Protein AF-A0A383EV19-F1 (afdb_monomer_lite)

Foldseek 3Di:
DVVVVVVVVVVVVVVVVVVVVVVVLVVVLVVLVVVLVVVVVVCPPVPQCPDPVRVVVNVVSVVVNVVSCVVPVPPPPDPPPPPPPPDD

Secondary structure (DSSP, 8-state):
-HHHHHHHHHHHHHHHHHHHHHHHHHHHHHHHHHHHHHHHHHTTTSTTTSSHHHHHHHHHHHHHHHHHHHHHTTSSSSSSSSSSSS--

Radius of gyration: 21.47 Å; chains: 1; bounding box: 54×37×55 Å

pLDDT: mean 74.53, std 15.3, range [35.62, 93.0]

Organism: NCBI:txid408172

Structure (mmCIF, N/CA/C/O backbone):
data_AF-A0A383EV19-F1
#
_entry.id   AF-A0A383EV19-F1
#
loop_
_atom_site.group_PDB
_atom_site.id
_atom_site.type_symbol
_atom_site.label_atom_id
_atom_site.label_alt_id
_atom_site.label_comp_id
_atom_site.label_asym_id
_atom_site.label_entity_id
_atom_site.label_seq_id
_atom_site.pdbx_PDB_ins_code
_atom_site.Cartn_x
_atom_site.Cartn_y
_atom_site.Cartn_z
_atom_site.occupancy
_atom_site.B_iso_or_equiv
_atom_site.auth_seq_id
_atom_site.auth_comp_id
_atom_site.auth_asym_id
_atom_site.auth_atom_id
_atom_site.pdbx_PDB_model_num
ATOM 1 N N . PHE A 1 1 ? 22.241 -5.663 -34.495 1.00 66.25 1 PHE A N 1
ATOM 2 C CA . PHE A 1 1 ? 22.402 -4.304 -33.940 1.00 66.25 1 PHE A CA 1
ATOM 3 C C . PHE A 1 1 ? 21.049 -3.648 -33.654 1.00 66.25 1 PHE A C 1
ATOM 5 O O . PHE A 1 1 ? 20.732 -3.467 -32.492 1.00 66.25 1 PHE A O 1
ATOM 12 N N . LEU A 1 2 ? 20.193 -3.399 -34.657 1.00 70.62 2 LEU A N 1
ATOM 13 C CA . LEU A 1 2 ? 18.867 -2.775 -34.457 1.00 70.62 2 LEU A CA 1
ATOM 14 C C . LEU A 1 2 ? 17.942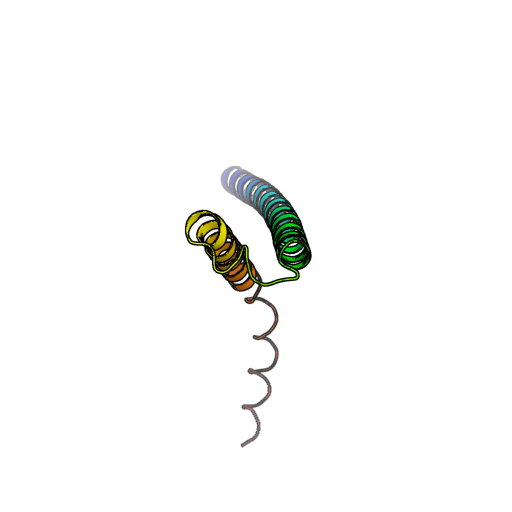 -3.525 -33.478 1.00 70.62 2 LEU A C 1
ATOM 16 O O . LEU A 1 2 ? 17.320 -2.896 -32.629 1.00 70.62 2 LEU A O 1
ATOM 20 N N . PHE A 1 3 ? 17.908 -4.860 -33.537 1.00 74.06 3 PHE A N 1
ATOM 21 C CA . PHE A 1 3 ? 17.101 -5.665 -32.611 1.00 74.06 3 PHE A CA 1
ATOM 22 C C . PHE A 1 3 ? 17.526 -5.523 -31.143 1.00 74.06 3 PHE A C 1
ATOM 24 O O . PHE A 1 3 ? 16.664 -5.487 -30.270 1.00 74.06 3 PHE A O 1
ATOM 31 N N . SER A 1 4 ? 18.828 -5.389 -30.852 1.00 80.94 4 SER A N 1
ATOM 32 C CA . SER A 1 4 ? 19.281 -5.253 -29.461 1.00 80.94 4 SER A CA 1
ATOM 33 C C . SER A 1 4 ? 18.996 -3.855 -28.917 1.00 80.94 4 SER A C 1
ATOM 35 O O . SER A 1 4 ? 18.574 -3.733 -27.778 1.00 80.94 4 SER A O 1
ATOM 37 N N . VAL A 1 5 ? 19.135 -2.811 -29.741 1.00 83.75 5 VAL A N 1
ATOM 38 C CA . VAL A 1 5 ? 18.784 -1.433 -29.355 1.00 83.75 5 VAL A CA 1
ATOM 39 C C . VAL A 1 5 ? 17.280 -1.303 -29.099 1.00 83.75 5 VAL A C 1
ATOM 41 O O . VAL A 1 5 ? 16.880 -0.705 -28.102 1.00 83.75 5 VAL A O 1
ATOM 44 N N . GLY A 1 6 ? 16.447 -1.917 -29.948 1.00 85.31 6 GLY A N 1
ATOM 45 C CA . GLY A 1 6 ? 15.000 -1.980 -29.737 1.00 85.31 6 GLY A CA 1
ATOM 46 C C . GLY A 1 6 ? 14.631 -2.713 -28.445 1.00 85.31 6 GLY A C 1
ATOM 47 O O . GLY A 1 6 ? 13.842 -2.201 -27.656 1.00 85.31 6 GLY A O 1
ATOM 48 N N . SER A 1 7 ? 15.261 -3.862 -28.180 1.00 87.00 7 SER A N 1
ATOM 49 C CA . SER A 1 7 ? 15.052 -4.617 -26.938 1.00 87.00 7 SER A CA 1
ATOM 50 C C . SER A 1 7 ? 15.435 -3.805 -25.697 1.00 87.00 7 SER A C 1
ATOM 52 O O . SER A 1 7 ? 14.668 -3.754 -24.740 1.00 87.00 7 SER A O 1
ATOM 54 N N . THR A 1 8 ? 16.585 -3.126 -25.709 1.00 90.12 8 THR A N 1
ATOM 55 C CA . THR A 1 8 ? 17.026 -2.287 -24.585 1.00 90.12 8 THR A CA 1
ATOM 56 C C . THR A 1 8 ? 16.078 -1.111 -24.344 1.00 90.12 8 THR A C 1
ATOM 58 O O . THR A 1 8 ? 15.759 -0.807 -23.196 1.00 90.12 8 THR A O 1
ATOM 61 N N . ALA A 1 9 ? 15.576 -0.471 -25.404 1.00 91.00 9 ALA A N 1
ATOM 62 C CA . ALA A 1 9 ? 14.614 0.624 -25.285 1.00 91.00 9 ALA A CA 1
ATOM 63 C C . ALA A 1 9 ? 13.270 0.162 -24.693 1.00 91.00 9 ALA A C 1
ATOM 65 O O . ALA A 1 9 ? 12.695 0.861 -23.857 1.00 91.00 9 ALA A O 1
ATOM 66 N N . LEU A 1 10 ? 12.793 -1.028 -25.077 1.00 89.69 10 LEU A N 1
ATOM 67 C CA . LEU A 1 10 ? 11.584 -1.630 -24.505 1.00 89.69 10 LEU A CA 1
ATOM 68 C C . LEU A 1 10 ? 11.754 -1.935 -23.015 1.00 89.69 10 LEU A C 1
ATOM 70 O O . LEU A 1 10 ? 10.863 -1.619 -22.226 1.00 89.69 10 LEU A O 1
ATOM 74 N N . VAL A 1 11 ? 12.901 -2.495 -22.620 1.00 90.69 11 VAL A N 1
ATOM 75 C CA . VAL A 1 11 ? 13.219 -2.759 -21.208 1.00 90.69 11 VAL A CA 1
ATOM 76 C C . VAL A 1 11 ? 13.273 -1.453 -20.414 1.00 90.69 11 VAL A C 1
ATOM 78 O O . VAL A 1 11 ? 12.634 -1.352 -19.371 1.00 90.69 11 VAL A O 1
ATOM 81 N N . TYR A 1 12 ? 13.943 -0.421 -20.935 1.00 93.00 12 TYR A N 1
ATOM 82 C CA . TYR A 1 12 ? 14.014 0.897 -20.295 1.00 93.00 12 TYR A CA 1
ATOM 83 C C . TYR A 1 12 ? 12.631 1.534 -20.098 1.00 93.00 12 TYR A C 1
ATOM 85 O O . TYR A 1 12 ? 12.311 2.030 -19.017 1.00 93.00 12 TYR A O 1
ATOM 93 N N . PHE A 1 13 ? 11.785 1.499 -21.130 1.00 92.62 13 PHE A N 1
ATOM 94 C CA . PHE A 1 13 ? 10.428 2.030 -21.038 1.00 92.62 13 PHE A CA 1
ATOM 95 C C . PHE A 1 13 ? 9.570 1.240 -20.041 1.00 92.62 13 PHE A C 1
ATOM 97 O O . PHE A 1 13 ? 8.815 1.833 -19.270 1.00 92.62 13 PHE A O 1
ATOM 104 N N . SER A 1 14 ? 9.722 -0.086 -20.017 1.00 91.06 14 SER A N 1
ATOM 105 C CA . SER A 1 14 ? 9.007 -0.962 -19.085 1.00 91.06 14 SER A CA 1
ATOM 106 C C . SER A 1 14 ? 9.419 -0.699 -17.636 1.00 91.06 14 SER A C 1
ATOM 108 O O . SER A 1 14 ? 8.547 -0.504 -16.797 1.00 91.06 14 SER A O 1
ATOM 110 N N . LEU A 1 15 ? 10.723 -0.584 -17.356 1.00 88.50 15 LEU A N 1
ATOM 111 C CA . LEU A 1 15 ? 11.258 -0.215 -16.037 1.00 88.50 15 LEU A CA 1
ATOM 112 C C . LEU A 1 15 ? 10.710 1.132 -15.561 1.00 88.50 15 LEU A C 1
ATOM 114 O O . LEU A 1 15 ? 10.221 1.251 -14.441 1.00 88.50 15 LEU A O 1
ATOM 118 N N . ARG A 1 16 ? 10.718 2.143 -16.438 1.00 90.62 16 ARG A N 1
ATOM 119 C CA . ARG A 1 16 ? 10.158 3.459 -16.112 1.00 90.62 16 ARG A CA 1
ATOM 120 C C . ARG A 1 16 ? 8.676 3.373 -15.745 1.00 90.62 16 ARG A C 1
ATOM 122 O O . ARG A 1 16 ? 8.245 4.055 -14.821 1.00 90.62 16 ARG A O 1
ATOM 129 N N . ARG A 1 17 ? 7.906 2.555 -16.463 1.00 89.62 17 ARG A N 1
ATOM 130 C CA . ARG A 1 17 ? 6.477 2.359 -16.206 1.00 89.62 17 ARG A CA 1
ATOM 131 C C . ARG A 1 17 ? 6.218 1.576 -14.914 1.00 89.62 17 ARG A C 1
ATOM 133 O O . ARG A 1 17 ? 5.270 1.904 -14.213 1.00 89.62 17 ARG A O 1
ATOM 140 N N . ILE A 1 18 ? 7.063 0.602 -14.578 1.00 89.50 18 ILE A N 1
ATOM 141 C CA . ILE A 1 18 ? 6.997 -0.132 -13.303 1.00 89.50 18 ILE A CA 1
ATOM 142 C C . ILE A 1 18 ? 7.222 0.822 -12.126 1.00 89.50 18 ILE A C 1
ATOM 144 O O . ILE A 1 18 ? 6.365 0.889 -11.253 1.00 89.50 18 ILE A O 1
ATOM 148 N N . ASN A 1 19 ? 8.272 1.648 -12.162 1.00 86.06 19 ASN A N 1
ATOM 149 C CA . ASN A 1 19 ? 8.539 2.629 -11.097 1.00 86.06 19 ASN A CA 1
ATOM 150 C C . ASN A 1 19 ? 7.385 3.633 -10.913 1.00 86.06 19 ASN A C 1
ATOM 152 O O . ASN A 1 19 ? 7.114 4.093 -9.808 1.00 86.06 19 ASN A O 1
ATOM 156 N N . GLN A 1 20 ? 6.684 3.988 -11.996 1.00 85.88 20 GLN A N 1
ATOM 157 C CA . GLN A 1 20 ? 5.481 4.821 -11.900 1.00 85.88 20 GLN A CA 1
ATOM 158 C C . GLN A 1 20 ? 4.340 4.098 -11.177 1.00 85.88 20 GLN A C 1
ATOM 160 O O . GLN A 1 20 ? 3.652 4.718 -10.372 1.00 85.88 20 GLN A O 1
ATOM 165 N N . TYR A 1 21 ? 4.130 2.810 -11.458 1.00 88.12 21 TYR A N 1
ATOM 166 C CA . TYR A 1 21 ? 3.112 2.022 -10.767 1.00 88.12 21 TYR A CA 1
ATOM 167 C C . TYR A 1 21 ? 3.441 1.813 -9.295 1.00 88.12 21 TYR A C 1
ATOM 169 O O . TYR A 1 21 ? 2.543 1.945 -8.474 1.00 88.12 21 TYR A O 1
ATOM 177 N N . GLU A 1 22 ? 4.703 1.572 -8.954 1.00 85.88 22 GLU A N 1
ATOM 178 C CA . GLU A 1 22 ? 5.156 1.483 -7.565 1.00 85.88 22 GLU A CA 1
ATOM 179 C C . GLU A 1 22 ? 4.802 2.754 -6.778 1.00 85.88 22 GLU A C 1
ATOM 181 O O . GLU A 1 22 ? 4.143 2.677 -5.743 1.00 85.88 22 GLU A O 1
ATOM 186 N N . GLY A 1 23 ? 5.118 3.933 -7.327 1.00 86.62 23 GLY A N 1
ATOM 187 C CA . GLY A 1 23 ? 4.755 5.210 -6.707 1.00 86.62 23 GLY A CA 1
ATOM 188 C C . GLY A 1 23 ? 3.244 5.388 -6.514 1.00 86.62 23 GLY A C 1
ATOM 189 O O . GLY A 1 23 ? 2.812 5.842 -5.456 1.00 86.62 23 GLY A O 1
ATOM 190 N N . LEU A 1 24 ? 2.432 4.984 -7.499 1.00 88.62 24 LEU A N 1
ATOM 191 C CA . LEU A 1 24 ? 0.970 5.026 -7.378 1.00 88.62 24 LEU A CA 1
ATOM 192 C C . LEU A 1 24 ? 0.459 4.077 -6.287 1.00 88.62 24 LEU A C 1
ATOM 194 O O . LEU A 1 24 ? -0.423 4.455 -5.522 1.00 88.62 24 LEU A O 1
ATOM 198 N N . ILE A 1 25 ? 0.999 2.860 -6.200 1.00 86.62 25 ILE A N 1
ATOM 199 C CA . ILE A 1 25 ? 0.584 1.873 -5.193 1.00 86.62 25 ILE A CA 1
ATOM 200 C C . ILE A 1 25 ? 0.929 2.376 -3.783 1.00 86.62 25 ILE A C 1
ATOM 202 O O . ILE A 1 25 ? 0.089 2.278 -2.890 1.00 86.62 25 ILE A O 1
ATOM 206 N N . ILE A 1 26 ? 2.106 2.983 -3.593 1.00 87.62 26 ILE A N 1
ATOM 207 C CA . ILE A 1 26 ? 2.503 3.601 -2.316 1.00 87.62 26 ILE A CA 1
ATOM 208 C C . ILE A 1 26 ? 1.545 4.743 -1.935 1.00 87.62 26 ILE A C 1
ATOM 210 O O . ILE A 1 26 ? 1.116 4.847 -0.785 1.00 87.62 26 ILE A O 1
ATOM 214 N N . GLU A 1 27 ? 1.165 5.599 -2.887 1.00 88.25 27 GLU A N 1
ATOM 215 C CA . GLU A 1 27 ? 0.189 6.668 -2.639 1.00 88.25 27 GLU A CA 1
ATOM 216 C C . GLU A 1 27 ? -1.181 6.102 -2.228 1.00 88.25 27 GLU A C 1
ATOM 218 O O . GLU A 1 27 ? -1.774 6.562 -1.249 1.00 88.25 27 GLU A O 1
ATOM 223 N N . PHE A 1 28 ? -1.649 5.050 -2.907 1.00 87.19 28 PHE A N 1
ATOM 224 C CA . PHE A 1 28 ? -2.876 4.344 -2.532 1.00 87.19 28 PHE A CA 1
ATOM 225 C C . PHE A 1 28 ? -2.801 3.738 -1.126 1.00 87.19 28 PHE A C 1
ATOM 227 O O . PHE A 1 28 ? -3.763 3.872 -0.367 1.00 87.19 28 PHE A O 1
ATOM 234 N N . GLN A 1 29 ? -1.675 3.126 -0.750 1.00 85.25 29 GLN A N 1
ATOM 235 C CA . GLN A 1 29 ? -1.470 2.579 0.593 1.00 85.25 29 GLN A CA 1
ATOM 236 C C . GLN A 1 29 ? -1.583 3.663 1.667 1.00 85.25 29 GLN A C 1
ATOM 238 O O . GLN A 1 29 ? -2.328 3.486 2.629 1.00 85.25 29 GLN A O 1
ATOM 243 N N . ASN A 1 30 ? -0.941 4.816 1.460 1.00 87.12 30 ASN A N 1
ATOM 244 C CA . ASN A 1 30 ? -1.026 5.949 2.385 1.00 87.12 30 ASN A CA 1
ATOM 245 C C . ASN A 1 30 ? -2.464 6.474 2.532 1.00 87.12 30 ASN A C 1
ATOM 247 O O . ASN A 1 30 ? -2.909 6.781 3.641 1.00 87.12 30 ASN A O 1
ATOM 251 N N . ILE A 1 31 ? -3.212 6.567 1.426 1.00 87.94 31 ILE A N 1
ATOM 252 C CA . ILE A 1 31 ? -4.620 6.993 1.444 1.00 87.94 31 ILE A CA 1
ATOM 253 C C . ILE A 1 31 ? -5.473 5.999 2.237 1.00 87.94 31 ILE A C 1
ATOM 255 O O . ILE A 1 31 ? -6.299 6.418 3.049 1.00 87.94 31 ILE A O 1
ATOM 259 N N . ILE A 1 32 ? -5.273 4.698 2.025 1.00 84.75 32 ILE A N 1
ATOM 260 C CA . ILE A 1 32 ? -6.018 3.644 2.720 1.00 84.75 32 ILE A CA 1
ATOM 261 C C . ILE A 1 32 ? -5.674 3.625 4.204 1.00 84.75 32 ILE A C 1
ATOM 263 O O . ILE A 1 32 ? -6.581 3.600 5.027 1.00 84.75 32 ILE A O 1
ATOM 267 N N . GLU A 1 33 ? -4.400 3.722 4.574 1.00 84.75 33 GLU A N 1
ATOM 268 C CA . GLU A 1 33 ? -3.982 3.783 5.975 1.00 84.75 33 GLU A CA 1
ATOM 269 C C . GLU A 1 33 ? -4.566 5.012 6.688 1.00 84.75 33 GLU A C 1
ATOM 271 O O . GLU A 1 33 ? -5.083 4.914 7.811 1.00 84.75 33 GLU A O 1
ATOM 276 N N . PHE A 1 34 ? -4.556 6.166 6.017 1.00 87.56 34 PHE A N 1
ATOM 277 C CA . PHE A 1 34 ? -5.191 7.378 6.521 1.00 87.56 34 PHE A CA 1
ATOM 278 C C . PHE A 1 34 ? -6.704 7.201 6.683 1.00 87.56 34 PHE A C 1
ATOM 280 O O . PHE A 1 34 ? -7.247 7.542 7.739 1.00 87.56 34 PHE A O 1
ATOM 287 N N . ALA A 1 35 ? -7.385 6.644 5.678 1.00 82.75 35 ALA A N 1
ATOM 288 C CA . ALA A 1 35 ? -8.815 6.359 5.730 1.00 82.75 35 ALA A CA 1
ATOM 289 C C . ALA A 1 35 ? -9.146 5.389 6.873 1.00 82.75 35 ALA A C 1
ATOM 291 O O . ALA A 1 35 ? -10.036 5.682 7.667 1.00 82.75 35 ALA A O 1
ATOM 292 N N . THR A 1 36 ? -8.375 4.310 7.040 1.00 81.38 36 THR A N 1
ATOM 293 C CA . THR A 1 36 ? -8.539 3.328 8.122 1.00 81.38 36 THR A CA 1
ATOM 294 C C . THR A 1 36 ? -8.378 3.998 9.478 1.0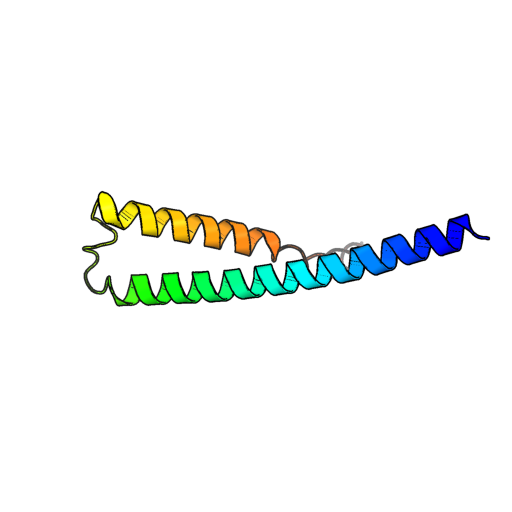0 81.38 36 THR A C 1
ATOM 296 O O . THR A 1 36 ? -9.193 3.806 10.381 1.00 81.38 36 THR A O 1
ATOM 299 N N . THR A 1 37 ? -7.348 4.829 9.629 1.00 83.56 37 THR A N 1
ATOM 300 C CA . THR A 1 37 ? -7.084 5.554 10.876 1.00 83.56 37 THR A CA 1
ATOM 301 C C . THR A 1 37 ? -8.209 6.536 11.192 1.00 83.56 37 THR A C 1
ATOM 303 O O . THR A 1 37 ? -8.662 6.614 12.334 1.00 83.56 37 THR A O 1
ATOM 306 N N . LYS A 1 38 ? -8.704 7.267 10.188 1.00 82.50 38 LYS A N 1
ATOM 307 C CA . LYS A 1 38 ? -9.819 8.206 10.351 1.00 82.50 38 LYS A CA 1
ATOM 308 C C . LYS A 1 38 ? -11.134 7.504 10.649 1.00 82.50 38 LYS A C 1
ATOM 310 O O . LYS A 1 38 ? -11.848 7.951 11.540 1.00 82.50 38 LYS A O 1
ATOM 315 N N . MET A 1 39 ? -11.428 6.402 9.973 1.00 74.38 39 MET A N 1
ATOM 316 C CA . MET A 1 39 ? -12.624 5.604 10.230 1.00 74.38 39 MET A CA 1
ATOM 317 C C . MET A 1 39 ? -12.612 5.029 11.650 1.00 74.38 39 MET A C 1
ATOM 319 O O . MET A 1 39 ? -13.601 5.177 12.360 1.00 74.38 39 MET A O 1
ATOM 323 N N . LYS A 1 40 ? -11.471 4.511 12.129 1.00 76.81 40 LYS A N 1
ATOM 324 C CA . LYS A 1 40 ? -11.305 4.083 13.532 1.00 76.81 40 LYS A CA 1
ATOM 325 C C . LYS A 1 40 ? -11.472 5.230 14.537 1.00 76.81 40 LYS A C 1
ATOM 327 O O . LYS A 1 40 ? -12.031 5.030 15.607 1.00 76.81 40 LYS A O 1
ATOM 332 N N . GLN A 1 41 ? -10.998 6.438 14.212 1.00 78.19 41 GLN A N 1
ATOM 333 C CA . GLN A 1 41 ? -11.200 7.627 15.058 1.00 78.19 41 GLN A CA 1
ATOM 334 C C . GLN A 1 41 ? -12.673 8.052 15.126 1.00 78.19 41 GLN A C 1
ATOM 336 O O . GLN A 1 41 ? -13.141 8.476 16.182 1.00 78.19 41 GLN A O 1
ATOM 341 N N . VAL A 1 42 ? -13.392 7.970 14.004 1.00 73.25 42 VAL A N 1
ATOM 342 C CA . VAL A 1 42 ? -14.830 8.268 13.933 1.00 73.25 42 VAL A CA 1
ATOM 343 C C . VAL A 1 42 ? -15.637 7.203 14.679 1.00 73.25 42 VAL A C 1
ATOM 345 O O . VAL A 1 42 ? -16.614 7.538 15.350 1.00 73.25 42 VAL A O 1
ATOM 348 N N . ASP A 1 43 ? -15.182 5.951 14.662 1.00 69.38 43 ASP A N 1
ATOM 349 C CA . ASP A 1 43 ? -15.776 4.844 15.409 1.00 69.38 43 ASP A CA 1
ATOM 350 C C . ASP A 1 43 ? -15.290 4.746 16.869 1.00 69.38 43 ASP A C 1
ATOM 352 O O . ASP A 1 43 ? -14.996 3.680 17.400 1.00 69.38 43 ASP A O 1
ATOM 356 N N . ALA A 1 44 ? -15.247 5.874 17.583 1.00 66.56 44 ALA A N 1
ATOM 357 C CA . ALA A 1 44 ? -14.817 5.928 18.987 1.00 66.56 44 ALA A CA 1
ATOM 358 C C . ALA A 1 44 ? -15.730 5.154 19.974 1.00 66.56 44 ALA A C 1
ATOM 360 O O . ALA A 1 44 ? -15.409 5.050 21.159 1.00 66.56 44 ALA A O 1
ATOM 361 N N . LYS A 1 45 ? -16.883 4.648 19.515 1.00 65.00 45 LYS A N 1
ATOM 362 C CA . LYS A 1 45 ? -17.863 3.882 20.308 1.00 65.00 45 LYS A CA 1
ATOM 363 C C . LYS A 1 45 ? -18.162 2.474 19.762 1.00 65.00 45 LYS A C 1
ATOM 365 O O . LYS A 1 45 ? -18.949 1.778 20.398 1.00 65.00 45 LYS A O 1
ATOM 370 N N . GLY A 1 46 ? -17.570 2.051 18.640 1.00 65.00 46 GLY A N 1
ATOM 371 C CA . GLY A 1 46 ? -17.817 0.728 18.040 1.00 65.00 46 GLY A CA 1
ATOM 372 C C . GLY A 1 46 ? -19.195 0.569 17.382 1.00 65.00 46 GLY A C 1
ATOM 373 O O . GLY A 1 46 ? -19.640 -0.553 17.137 1.00 65.00 46 GLY A O 1
ATOM 374 N N . HIS A 1 47 ? -19.914 1.673 17.157 1.00 66.94 47 HIS A N 1
ATOM 375 C CA . HIS A 1 47 ? -21.266 1.648 16.595 1.00 66.94 47 HIS A CA 1
ATOM 376 C C . HIS A 1 47 ? -21.267 1.526 15.072 1.00 66.94 47 HIS A C 1
ATOM 378 O O . HIS A 1 47 ? -22.220 0.969 14.544 1.00 66.94 47 HIS A O 1
ATOM 384 N N . TYR A 1 48 ? -20.231 2.015 14.387 1.00 66.19 48 TYR A N 1
ATOM 385 C CA . TYR A 1 48 ? -20.152 1.965 12.924 1.00 66.19 48 TYR A CA 1
ATOM 386 C C . TYR A 1 48 ? -19.500 0.673 12.419 1.00 66.19 48 TYR A C 1
ATOM 388 O O . TYR A 1 48 ? -19.856 0.186 11.355 1.00 66.19 48 TYR A O 1
ATOM 396 N N . GLU A 1 49 ? -18.579 0.070 13.178 1.00 64.25 49 GLU A N 1
ATOM 397 C CA . GLU A 1 49 ? -18.047 -1.258 12.831 1.00 64.25 49 GLU A CA 1
ATOM 398 C C . GLU A 1 49 ? -19.098 -2.368 13.019 1.00 64.25 49 GLU A C 1
ATOM 400 O O . GLU A 1 49 ? -19.119 -3.337 12.264 1.00 64.25 49 GLU A O 1
ATOM 405 N N . SER A 1 50 ? -19.991 -2.216 14.005 1.00 70.12 50 SER A N 1
ATOM 406 C CA . SER A 1 50 ? -21.030 -3.211 14.330 1.00 70.12 50 SER A CA 1
ATOM 407 C C . SER A 1 50 ? -22.321 -3.065 13.513 1.00 70.12 50 SER A C 1
ATOM 409 O O . SER A 1 50 ? -23.209 -3.910 13.627 1.00 70.12 50 SER A O 1
ATOM 411 N N . ASP A 1 51 ? -22.454 -1.976 12.760 1.00 75.19 51 ASP A N 1
ATOM 412 C CA . ASP A 1 51 ? -23.593 -1.694 11.890 1.00 75.19 51 ASP A CA 1
ATOM 413 C C . ASP A 1 51 ? -23.400 -2.398 10.538 1.00 75.19 51 ASP A C 1
ATOM 415 O O . ASP A 1 51 ? -22.300 -2.415 9.989 1.00 75.19 51 ASP A O 1
ATOM 419 N N . ASP A 1 52 ? -24.443 -3.032 10.010 1.00 62.84 52 ASP A N 1
ATOM 420 C CA . ASP A 1 52 ? -24.329 -3.936 8.860 1.00 62.84 52 ASP A CA 1
ATOM 421 C C . ASP A 1 52 ? -24.088 -3.191 7.535 1.00 62.84 52 ASP A C 1
ATOM 423 O O . ASP A 1 52 ? -23.364 -3.690 6.667 1.00 62.84 52 ASP A O 1
ATOM 427 N N . GLU A 1 53 ? -24.610 -1.970 7.403 1.00 70.50 53 GLU A N 1
ATOM 428 C CA . GLU A 1 53 ? -24.398 -1.107 6.237 1.00 70.50 53 GLU A CA 1
ATOM 429 C C . GLU A 1 53 ? -23.012 -0.443 6.240 1.00 70.50 53 GLU A C 1
ATOM 431 O O . GLU A 1 53 ? -22.369 -0.330 5.191 1.00 70.50 53 GLU A O 1
ATOM 436 N N . THR A 1 54 ? -22.526 -0.006 7.408 1.00 70.44 54 THR A N 1
ATOM 437 C CA . THR A 1 54 ? -21.255 0.732 7.518 1.00 70.44 54 THR A CA 1
ATOM 438 C C . THR A 1 54 ? -20.050 -0.158 7.846 1.00 70.44 54 THR A C 1
ATOM 440 O O . THR A 1 54 ? -18.948 0.119 7.364 1.00 70.44 54 THR A O 1
ATOM 443 N N . GLY A 1 55 ? -20.248 -1.293 8.520 1.00 69.62 55 GLY A N 1
ATOM 444 C CA . GLY A 1 55 ? -19.227 -2.303 8.821 1.00 69.62 55 GLY A CA 1
ATOM 445 C C . GLY A 1 55 ? -18.689 -3.028 7.582 1.00 69.62 55 GLY A C 1
ATOM 446 O O . GLY A 1 55 ? -17.505 -3.371 7.528 1.00 69.62 55 GLY A O 1
ATOM 447 N N . PHE A 1 56 ? -19.499 -3.163 6.522 1.00 78.25 56 PHE A N 1
ATOM 448 C CA . PHE A 1 56 ? -19.037 -3.676 5.224 1.00 78.25 56 PHE A CA 1
ATOM 449 C C . PHE A 1 56 ? -17.871 -2.847 4.651 1.00 78.25 56 PHE A C 1
ATOM 451 O O . PHE A 1 56 ? -16.900 -3.408 4.140 1.00 78.25 56 PHE A O 1
ATOM 458 N N . PHE A 1 57 ? -17.913 -1.515 4.789 1.00 77.81 57 PHE A N 1
ATOM 459 C CA . PHE A 1 57 ? -16.834 -0.638 4.319 1.00 77.81 57 PHE A CA 1
ATOM 460 C C . PHE A 1 57 ? -15.549 -0.805 5.136 1.00 77.81 57 PHE A C 1
ATOM 462 O O . PHE A 1 57 ? -14.459 -0.751 4.565 1.00 77.81 57 PHE A O 1
ATOM 469 N N . PHE A 1 58 ? -15.657 -1.045 6.448 1.00 74.81 58 PHE A N 1
ATOM 470 C CA . PHE A 1 58 ? -14.502 -1.332 7.303 1.00 74.81 58 PHE A CA 1
ATOM 471 C C . PHE A 1 58 ? -13.806 -2.626 6.890 1.00 74.81 58 PHE A C 1
ATOM 473 O O . PHE A 1 58 ? -12.582 -2.640 6.744 1.00 74.81 58 PHE A O 1
ATOM 480 N N . GLN A 1 59 ? -14.581 -3.689 6.660 1.00 79.88 59 GLN A N 1
ATOM 481 C CA . GLN A 1 59 ? -14.025 -4.965 6.227 1.00 79.88 59 GLN A CA 1
ATOM 482 C C . GLN A 1 59 ? -13.352 -4.828 4.860 1.00 79.88 59 GLN A C 1
ATOM 484 O O . GLN A 1 59 ? -12.206 -5.235 4.699 1.00 79.88 59 GLN A O 1
ATOM 489 N N . GLN A 1 60 ? -14.002 -4.158 3.905 1.00 81.75 60 GLN A N 1
ATOM 490 C CA . GLN A 1 60 ? -13.434 -3.992 2.572 1.00 81.75 60 GLN A CA 1
ATOM 491 C C . GLN A 1 60 ? -12.138 -3.170 2.582 1.00 81.75 60 GLN A C 1
ATOM 493 O O . GLN A 1 60 ? -11.197 -3.502 1.862 1.00 81.75 60 GLN A O 1
ATOM 498 N N . LEU A 1 61 ? -12.065 -2.115 3.399 1.00 82.69 61 LEU A N 1
ATOM 499 C CA . LEU A 1 61 ? -10.860 -1.299 3.551 1.00 82.69 61 LEU A CA 1
ATOM 500 C C . LEU A 1 61 ? -9.714 -2.098 4.188 1.00 82.69 61 LEU A C 1
ATOM 502 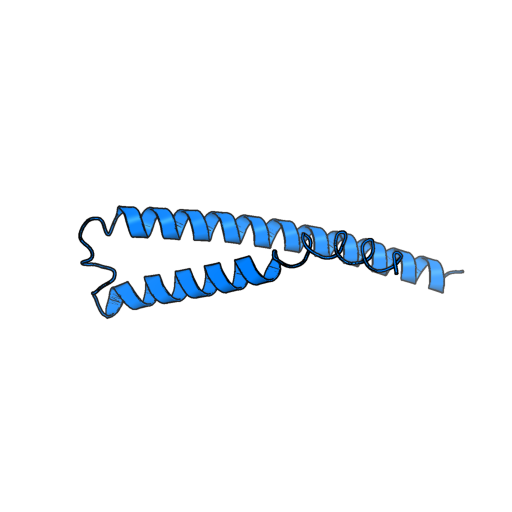O O . LEU A 1 61 ? -8.565 -1.980 3.759 1.00 82.69 61 LEU A O 1
ATOM 506 N N . LYS A 1 62 ? -10.036 -2.940 5.175 1.00 82.12 62 LYS A N 1
ATOM 507 C CA . LYS A 1 62 ? -9.082 -3.842 5.824 1.00 82.12 62 LYS A CA 1
ATOM 508 C C . LYS A 1 62 ? -8.551 -4.899 4.856 1.00 82.12 62 LYS A C 1
ATOM 510 O O . LYS A 1 62 ? -7.343 -5.100 4.804 1.00 82.12 62 LYS A O 1
ATOM 515 N N . ASP A 1 63 ? -9.416 -5.492 4.038 1.00 85.00 63 ASP A N 1
ATOM 516 C CA . ASP A 1 63 ? -9.016 -6.468 3.020 1.00 85.00 63 ASP A CA 1
ATOM 517 C C . ASP A 1 63 ? -8.059 -5.839 1.994 1.00 85.00 63 ASP A C 1
ATOM 519 O O . ASP A 1 63 ? -7.054 -6.441 1.619 1.00 85.00 63 ASP A O 1
ATOM 523 N N . ILE A 1 64 ? -8.324 -4.597 1.563 1.00 85.12 64 ILE A N 1
ATOM 524 C CA . ILE A 1 64 ? -7.412 -3.878 0.660 1.00 85.12 64 ILE A CA 1
ATOM 525 C C . ILE A 1 64 ? -6.083 -3.580 1.369 1.00 85.12 64 ILE A C 1
ATOM 527 O O . ILE A 1 64 ? -5.025 -3.713 0.757 1.00 85.12 64 ILE A O 1
ATOM 531 N N . GLN A 1 65 ? -6.109 -3.217 2.654 1.00 81.19 65 GLN A N 1
ATOM 532 C CA . GLN A 1 65 ? -4.893 -3.003 3.437 1.00 81.19 65 GLN A CA 1
ATOM 533 C C . GLN A 1 65 ? -4.046 -4.283 3.551 1.00 81.19 65 GLN A C 1
ATOM 535 O O . GLN A 1 65 ? -2.833 -4.223 3.366 1.00 81.19 65 GLN A O 1
ATOM 540 N N . GLU A 1 66 ? -4.661 -5.441 3.798 1.00 84.69 66 GLU A N 1
ATOM 541 C CA 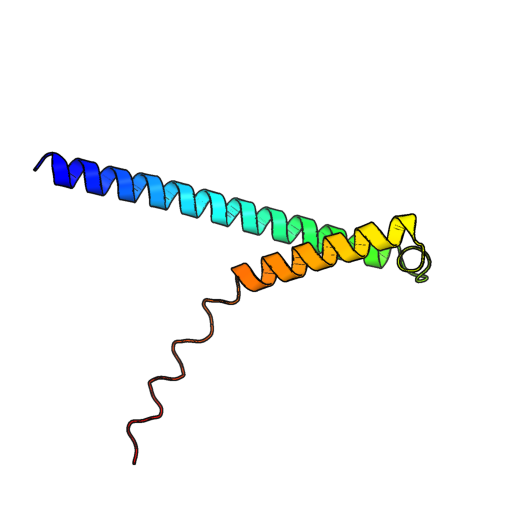. GLU A 1 66 ? -3.965 -6.736 3.845 1.00 84.69 66 GLU A CA 1
ATOM 542 C C . GLU A 1 66 ? -3.386 -7.129 2.477 1.00 84.69 66 GLU A C 1
ATOM 544 O O . GLU A 1 66 ? -2.232 -7.552 2.394 1.00 84.69 66 GLU A O 1
ATOM 549 N N . LEU A 1 67 ? -4.140 -6.915 1.392 1.00 83.31 67 LEU A N 1
ATOM 550 C CA . LEU A 1 67 ? -3.657 -7.139 0.026 1.00 83.31 67 LEU A CA 1
ATOM 551 C C . LEU A 1 67 ? -2.448 -6.259 -0.309 1.00 83.31 67 LEU A C 1
ATOM 553 O O . LEU A 1 67 ? -1.492 -6.741 -0.917 1.00 83.31 67 LEU A O 1
ATOM 557 N N . LEU A 1 68 ? -2.475 -4.984 0.086 1.00 80.50 68 LEU A N 1
ATOM 558 C CA . LEU A 1 68 ? -1.354 -4.069 -0.129 1.00 80.50 68 LEU A CA 1
ATOM 559 C C . LEU A 1 68 ? -0.133 -4.470 0.700 1.00 80.50 68 LEU A C 1
ATOM 561 O O . LEU A 1 68 ? 0.966 -4.504 0.156 1.00 80.50 68 LEU A O 1
ATOM 565 N N . ASN A 1 69 ? -0.312 -4.851 1.9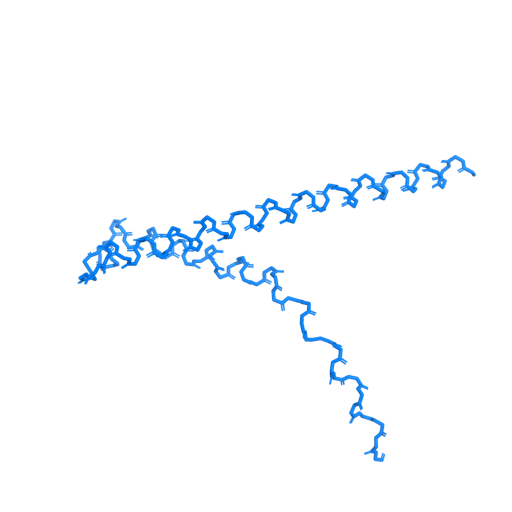67 1.00 80.12 69 ASN A N 1
ATOM 566 C CA . ASN A 1 69 ? 0.791 -5.330 2.803 1.00 80.12 69 ASN A CA 1
ATOM 567 C C . ASN A 1 69 ? 1.489 -6.551 2.176 1.00 80.12 69 ASN A C 1
ATOM 569 O O . ASN A 1 69 ? 2.714 -6.570 2.090 1.00 80.12 69 ASN A O 1
ATOM 573 N N . GLY A 1 70 ? 0.728 -7.514 1.642 1.00 79.19 70 GLY A N 1
ATOM 574 C CA . GLY A 1 70 ? 1.286 -8.705 0.986 1.00 79.19 70 GLY A CA 1
ATOM 575 C C . GLY A 1 70 ? 2.030 -8.433 -0.331 1.00 79.19 70 GLY A C 1
ATOM 576 O O . GLY A 1 70 ? 2.858 -9.245 -0.749 1.00 79.19 70 GLY A O 1
ATOM 577 N N . ILE A 1 71 ? 1.775 -7.298 -0.993 1.00 77.88 71 ILE A N 1
ATOM 578 C CA . ILE A 1 71 ? 2.525 -6.876 -2.189 1.00 77.88 71 ILE A CA 1
ATOM 579 C C . ILE A 1 71 ? 3.935 -6.402 -1.802 1.00 77.88 71 ILE A C 1
ATOM 581 O O . ILE A 1 71 ? 4.887 -6.702 -2.525 1.00 77.88 71 ILE A O 1
ATOM 585 N N . PHE A 1 72 ? 4.082 -5.728 -0.657 1.00 66.25 72 PHE A N 1
ATOM 586 C CA . PHE A 1 72 ? 5.352 -5.148 -0.199 1.00 66.25 72 PHE A CA 1
ATOM 587 C C . PHE A 1 72 ? 6.160 -6.045 0.758 1.00 66.25 72 PHE A C 1
ATOM 589 O O . PHE A 1 72 ? 7.354 -5.821 0.929 1.00 66.25 72 PHE A O 1
ATOM 596 N N . GLU A 1 73 ? 5.572 -7.097 1.336 1.00 61.66 73 GLU A N 1
ATOM 597 C CA . GLU A 1 73 ? 6.237 -7.995 2.305 1.00 61.66 73 GLU A CA 1
ATOM 598 C C . GLU A 1 73 ? 7.339 -8.913 1.719 1.00 61.66 73 GLU A C 1
ATOM 600 O O . GLU A 1 73 ? 7.874 -9.776 2.414 1.00 61.66 73 GLU A O 1
ATOM 605 N N . ASN A 1 74 ? 7.724 -8.748 0.450 1.00 57.56 74 ASN A N 1
ATOM 606 C CA . ASN A 1 74 ? 8.536 -9.736 -0.272 1.00 57.56 74 ASN A CA 1
ATOM 607 C C . ASN A 1 74 ? 10.026 -9.391 -0.441 1.00 57.56 74 ASN A C 1
ATOM 609 O O . ASN A 1 74 ? 10.727 -10.147 -1.116 1.00 57.56 74 ASN A O 1
ATOM 613 N N . GLU A 1 75 ? 10.538 -8.317 0.170 1.00 56.25 75 GLU A N 1
ATOM 614 C CA . GLU A 1 75 ? 11.949 -7.922 -0.019 1.00 56.25 75 GLU A CA 1
ATOM 615 C C . GLU A 1 75 ? 12.835 -7.951 1.240 1.00 56.25 75 GLU A C 1
ATOM 617 O O . GLU A 1 75 ? 14.054 -7.970 1.096 1.00 56.25 75 GL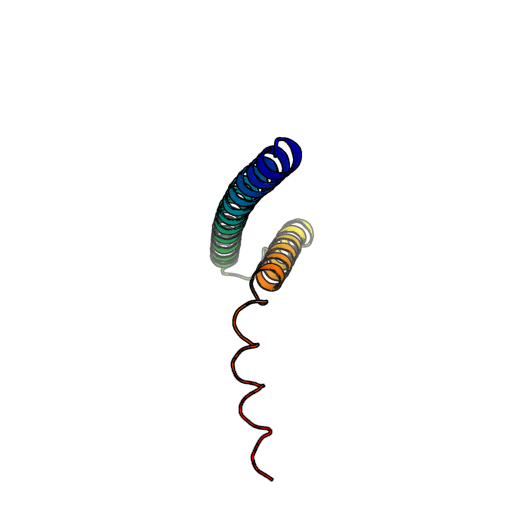U A O 1
ATOM 622 N N . GLU A 1 76 ? 12.300 -8.086 2.463 1.00 54.28 76 GLU A N 1
ATOM 623 C CA . GLU A 1 76 ? 13.150 -8.034 3.675 1.00 54.28 76 GLU A CA 1
ATOM 624 C C . GLU A 1 76 ? 13.625 -9.388 4.249 1.00 54.28 76 GLU A C 1
ATOM 626 O O . GLU A 1 76 ? 14.392 -9.402 5.210 1.00 54.28 76 GLU A O 1
ATOM 631 N N . ILE A 1 77 ? 13.266 -10.554 3.689 1.00 51.88 77 ILE A N 1
ATOM 632 C CA . ILE A 1 77 ? 13.672 -11.850 4.286 1.00 51.88 77 ILE A CA 1
ATOM 633 C C . ILE A 1 77 ? 14.107 -12.886 3.242 1.00 51.88 77 ILE A C 1
ATOM 635 O O . ILE A 1 77 ? 13.498 -13.946 3.120 1.00 51.88 77 ILE A O 1
ATOM 639 N N . LYS A 1 78 ? 15.194 -12.628 2.500 1.00 43.00 78 LYS A N 1
ATOM 640 C CA . LYS A 1 78 ? 15.965 -13.702 1.826 1.00 43.00 78 LYS A CA 1
ATOM 641 C C . LYS A 1 78 ? 17.491 -13.541 1.829 1.00 43.00 78 LYS A C 1
ATOM 643 O O . LYS A 1 78 ? 18.159 -14.381 1.240 1.00 43.00 78 LYS A O 1
ATOM 648 N N . GLU A 1 79 ? 18.069 -12.553 2.515 1.00 41.72 79 GLU A N 1
ATOM 649 C CA . GLU A 1 79 ? 19.541 -12.460 2.620 1.00 41.72 79 GLU A CA 1
ATOM 650 C C . GLU A 1 79 ? 20.138 -13.096 3.886 1.00 41.72 79 GLU A C 1
ATOM 652 O O . GLU A 1 79 ? 21.335 -13.363 3.909 1.00 41.72 79 GLU A O 1
ATOM 657 N N . ASN A 1 80 ? 19.346 -13.437 4.912 1.00 43.75 80 ASN A N 1
ATOM 658 C CA . ASN A 1 80 ? 19.906 -13.962 6.170 1.00 43.75 80 ASN A CA 1
ATOM 659 C C . ASN A 1 80 ? 19.781 -15.487 6.379 1.00 43.75 80 ASN A C 1
ATOM 661 O O . ASN A 1 80 ? 20.110 -15.978 7.454 1.00 43.75 80 ASN A O 1
ATOM 665 N N . SER A 1 81 ? 19.307 -16.260 5.394 1.00 40.22 81 SER A N 1
ATOM 666 C CA . SER A 1 81 ? 19.151 -17.721 5.545 1.00 40.22 81 SER A CA 1
ATOM 667 C C . SER A 1 81 ? 20.151 -18.573 4.758 1.00 40.22 81 SER A C 1
ATOM 669 O O . SER A 1 81 ? 20.139 -19.786 4.929 1.00 40.22 81 SER A O 1
ATOM 671 N N . SER A 1 82 ? 21.042 -17.989 3.941 1.00 42.72 82 SER A N 1
ATOM 672 C CA . SER A 1 82 ? 22.049 -18.776 3.195 1.00 42.72 82 SER A CA 1
ATOM 673 C C . SER A 1 82 ? 23.418 -18.882 3.883 1.00 42.72 82 SER A C 1
ATOM 675 O O . SER A 1 82 ? 24.250 -19.678 3.470 1.00 42.72 82 SER A O 1
ATOM 677 N N . SER A 1 83 ? 23.651 -18.127 4.961 1.00 43.59 83 SER A N 1
ATOM 678 C CA . SER A 1 83 ? 24.971 -18.028 5.610 1.00 43.59 83 SER A CA 1
ATOM 679 C C . SER A 1 83 ? 25.143 -18.929 6.843 1.00 43.59 83 SER A C 1
ATOM 681 O O . SER A 1 83 ? 26.130 -18.786 7.557 1.00 43.59 83 SER A O 1
ATOM 683 N N . ALA A 1 84 ? 24.189 -19.823 7.134 1.00 47.66 84 ALA A N 1
ATOM 684 C CA . ALA A 1 84 ? 24.181 -20.637 8.358 1.00 47.66 84 ALA A CA 1
ATOM 685 C C . ALA A 1 84 ? 24.269 -22.162 8.127 1.00 47.66 84 ALA A C 1
ATOM 687 O O . ALA A 1 84 ? 24.139 -22.920 9.085 1.00 47.66 84 ALA A O 1
ATOM 688 N N . GLU A 1 85 ? 24.510 -22.627 6.894 1.00 47.00 85 GLU A N 1
ATOM 689 C CA . GLU A 1 85 ? 24.644 -24.065 6.574 1.00 47.00 85 GLU A CA 1
ATOM 690 C C . GLU A 1 85 ? 26.043 -24.474 6.061 1.00 47.00 85 GLU A C 1
ATOM 692 O O . GLU A 1 85 ? 26.208 -25.557 5.511 1.00 47.00 85 GLU A O 1
ATOM 697 N N . GLU A 1 86 ? 27.080 -23.665 6.306 1.00 42.31 86 GLU A N 1
ATOM 698 C CA . GLU A 1 86 ? 28.491 -24.079 6.168 1.00 42.31 86 GLU A CA 1
ATOM 699 C C . GLU A 1 86 ? 29.200 -24.091 7.532 1.00 42.31 86 GLU A C 1
ATOM 701 O O . GLU A 1 86 ? 30.246 -23.484 7.722 1.00 42.31 86 GLU A O 1
ATOM 706 N N . GLU A 1 87 ? 28.635 -24.784 8.519 1.00 41.53 87 GLU A N 1
ATOM 707 C CA . GLU A 1 87 ? 29.426 -25.266 9.657 1.00 41.53 87 GLU A CA 1
ATOM 708 C C . GLU A 1 87 ? 28.763 -26.506 10.277 1.00 41.53 87 GLU A C 1
ATOM 710 O O . GLU A 1 87 ? 28.057 -26.433 11.285 1.00 41.53 87 GLU A O 1
ATOM 715 N N . LYS A 1 88 ? 28.966 -27.667 9.641 1.00 35.62 88 LYS A N 1
ATOM 716 C CA . LYS A 1 88 ? 29.044 -28.967 10.325 1.00 35.62 88 LYS A CA 1
ATOM 717 C C . LYS A 1 88 ? 29.632 -30.069 9.456 1.00 35.62 88 LYS A C 1
ATOM 719 O O . LYS A 1 88 ? 29.159 -30.238 8.314 1.00 35.62 88 LYS A O 1
#

Sequence (88 aa):
FLFSVGSTALVYFSLRRINQYEGLIIEFQNIIEFATTKMKQVDAKGHYESDDETGFFFQQLKDIQELLNGIFENEEIKENSSSAEEEK